Protein AF-A0A822XQJ1-F1 (afdb_monomer_lite)

Radius of gyration: 15.93 Å; chains: 1; bounding box: 48×38×36 Å

Sequence (115 aa):
MGRPGLSSEARPDKVIFHPSTGFCVLRKSLIEPLKLGSCTESEAWSYTPEKTLSLKNTDLCLQADELGEIAKLGIICSDSSSRWDVILDSKMHISSKLANGSTVCIDIDSNTSTI

InterPro domains:
  IPR035992 Ricin B-like lectins [SSF50370] (15-110)

Structure (mmCIF, N/CA/C/O backbone):
data_AF-A0A822XQJ1-F1
#
_entry.id   AF-A0A822XQJ1-F1
#
loop_
_atom_site.group_PDB
_atom_site.id
_atom_site.type_symbol
_atom_site.label_atom_id
_atom_site.label_alt_id
_atom_site.label_comp_id
_atom_site.label_asym_id
_atom_site.label_entity_id
_atom_site.label_seq_id
_atom_site.pdbx_PDB_ins_code
_atom_site.Cartn_x
_atom_site.Cartn_y
_atom_site.Cartn_z
_atom_site.occupancy
_atom_site.B_iso_or_equiv
_atom_site.auth_seq_id
_atom_site.auth_comp_id
_atom_site.auth_asym_id
_atom_site.auth_atom_id
_atom_site.pdbx_PDB_model_num
ATOM 1 N N . MET A 1 1 ? -38.223 -21.887 21.722 1.00 40.12 1 MET A N 1
ATOM 2 C CA . MET A 1 1 ? -36.812 -22.321 21.624 1.00 40.12 1 MET A CA 1
ATOM 3 C C . MET A 1 1 ? -36.059 -21.241 20.873 1.00 40.12 1 MET A C 1
ATOM 5 O O . MET A 1 1 ? -36.341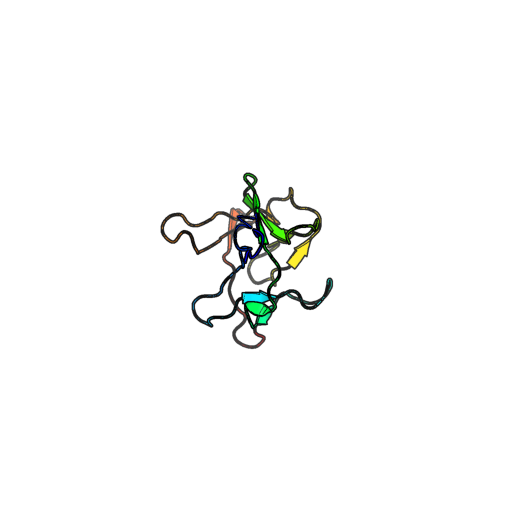 -21.036 19.703 1.00 40.12 1 MET A O 1
ATOM 9 N N . GLY A 1 2 ? -35.238 -20.460 21.576 1.00 45.62 2 GLY A N 1
ATOM 10 C CA . GLY A 1 2 ? -34.520 -19.323 20.998 1.00 45.62 2 GLY A CA 1
ATOM 11 C C . GLY A 1 2 ? -33.150 -19.709 20.446 1.00 45.62 2 GLY A C 1
ATOM 12 O O . GLY A 1 2 ? -32.544 -20.674 20.908 1.00 45.62 2 GLY A O 1
ATOM 13 N N . ARG A 1 3 ? -32.639 -18.901 19.512 1.00 38.84 3 ARG A N 1
ATOM 14 C CA . ARG A 1 3 ? -31.198 -18.707 19.334 1.00 38.84 3 ARG A CA 1
ATOM 15 C C . ARG A 1 3 ? -30.877 -17.210 19.516 1.00 38.84 3 ARG A C 1
ATOM 17 O O . ARG A 1 3 ? -31.515 -16.399 18.849 1.00 38.84 3 ARG A O 1
ATOM 24 N N . PRO A 1 4 ? -29.976 -16.854 20.454 1.00 48.41 4 PRO A N 1
ATOM 25 C CA . PRO A 1 4 ? -29.600 -15.477 20.784 1.00 48.41 4 PRO A CA 1
ATOM 26 C C . PRO A 1 4 ? -28.950 -14.724 19.621 1.00 48.41 4 PRO A C 1
ATOM 28 O O . PRO A 1 4 ? -28.294 -15.326 18.773 1.00 48.41 4 PRO A O 1
ATOM 31 N N . GLY A 1 5 ? -29.129 -13.403 19.627 1.00 51.34 5 GLY A N 1
ATOM 32 C CA . GLY A 1 5 ? -28.609 -12.479 18.627 1.00 51.34 5 GLY A CA 1
ATOM 33 C C . GLY A 1 5 ? -27.084 -12.433 18.537 1.00 51.34 5 GLY A C 1
ATOM 34 O O . GLY A 1 5 ? -26.378 -12.495 19.542 1.00 51.34 5 GLY A O 1
ATOM 35 N N . LEU A 1 6 ? -26.603 -12.242 17.309 1.00 46.84 6 LEU A N 1
ATOM 36 C CA . LEU A 1 6 ? -25.287 -11.683 17.030 1.00 46.84 6 LEU A CA 1
ATOM 37 C C . LEU A 1 6 ? -25.505 -10.248 16.550 1.00 46.84 6 LEU A C 1
ATOM 39 O O . LEU A 1 6 ? -25.740 -9.976 15.377 1.00 46.84 6 LEU A O 1
ATOM 43 N N . SER A 1 7 ? -25.490 -9.325 17.501 1.00 52.38 7 SER A N 1
ATOM 44 C CA . SER A 1 7 ? -25.267 -7.916 17.225 1.00 52.38 7 SER A CA 1
ATOM 45 C C . SER A 1 7 ? -23.792 -7.713 16.883 1.00 52.38 7 SER A C 1
ATOM 47 O O . SER A 1 7 ? -22.955 -7.645 17.780 1.00 52.38 7 SER A O 1
ATOM 49 N N . SER A 1 8 ? -23.485 -7.596 15.598 1.00 46.12 8 SER A N 1
ATOM 50 C CA . SER A 1 8 ? -22.483 -6.655 15.101 1.00 46.12 8 SER A CA 1
ATOM 51 C C . SER A 1 8 ? -22.693 -6.486 13.600 1.00 46.12 8 SER A C 1
ATOM 53 O O . SER A 1 8 ? -22.453 -7.391 12.806 1.00 46.12 8 SER A O 1
ATOM 55 N N . GLU A 1 9 ? -23.122 -5.299 13.183 1.00 47.97 9 GLU A N 1
ATOM 56 C CA . GLU A 1 9 ? -22.880 -4.817 11.822 1.00 47.97 9 GLU A CA 1
ATOM 57 C C . GLU A 1 9 ? -21.367 -4.578 11.669 1.00 47.97 9 GLU A C 1
ATOM 59 O O . GLU A 1 9 ? -20.893 -3.447 11.558 1.00 47.97 9 GLU A O 1
ATOM 64 N N . ALA A 1 10 ? -20.565 -5.641 11.762 1.00 54.00 10 ALA A N 1
ATOM 65 C CA . ALA A 1 10 ? -19.155 -5.573 11.446 1.00 54.00 10 ALA A CA 1
ATOM 66 C C . ALA A 1 10 ? -19.075 -5.259 9.953 1.00 54.00 10 ALA A C 1
ATOM 68 O O . ALA A 1 10 ? -19.399 -6.096 9.111 1.00 54.00 10 ALA A O 1
ATOM 69 N N . ARG A 1 11 ? -18.715 -4.015 9.621 1.00 57.41 11 ARG A N 1
ATOM 70 C CA . ARG A 1 11 ? -18.427 -3.647 8.235 1.00 57.41 11 ARG A CA 1
ATOM 71 C C . ARG A 1 11 ? -17.375 -4.630 7.720 1.00 57.41 11 ARG A C 1
ATOM 73 O O . ARG A 1 11 ? -16.363 -4.781 8.409 1.00 57.41 11 ARG A O 1
ATOM 80 N N . PRO A 1 12 ? -17.601 -5.282 6.565 1.00 66.69 12 PRO A N 1
ATOM 81 C CA . PRO A 1 12 ? -16.606 -6.169 5.993 1.00 66.69 12 PRO A CA 1
ATOM 82 C C . PRO A 1 12 ? -15.285 -5.416 5.878 1.00 66.69 12 PRO A C 1
ATOM 84 O O . PRO A 1 12 ? -15.265 -4.253 5.454 1.00 66.69 12 PRO A O 1
ATOM 87 N N . ASP A 1 13 ? -14.205 -6.060 6.298 1.00 80.00 13 ASP A N 1
ATOM 88 C CA . ASP A 1 13 ? -12.877 -5.495 6.1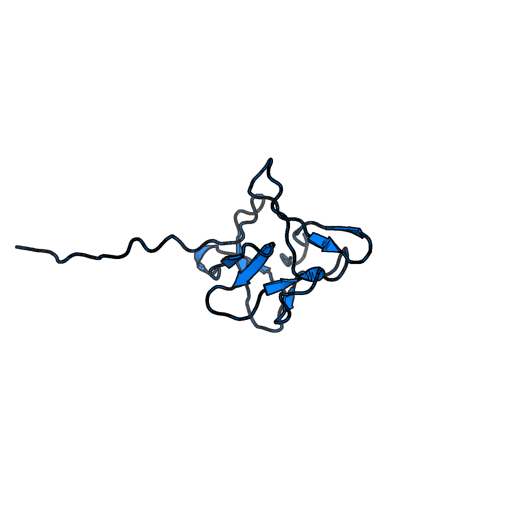43 1.00 80.00 13 ASP A CA 1
ATOM 89 C C . ASP A 1 13 ? -12.589 -5.255 4.658 1.00 80.00 13 ASP A C 1
ATOM 91 O O . ASP A 1 13 ? -12.947 -6.057 3.793 1.00 80.00 13 ASP A O 1
ATOM 95 N N . LYS A 1 14 ? -11.988 -4.103 4.352 1.00 88.12 14 LYS A N 1
ATOM 96 C CA . LYS A 1 14 ? -11.604 -3.767 2.981 1.00 88.12 14 LYS A CA 1
ATOM 97 C C . LYS A 1 14 ? -10.261 -4.414 2.667 1.00 88.12 14 LYS A C 1
ATOM 99 O O . LYS A 1 14 ? -9.395 -4.485 3.532 1.00 88.12 14 LYS A O 1
ATOM 104 N N . VAL A 1 15 ? -10.082 -4.814 1.417 1.00 90.81 15 VAL A N 1
ATOM 105 C CA . VAL A 1 15 ? -8.833 -5.375 0.890 1.00 90.81 15 VAL A CA 1
ATOM 106 C C . VAL A 1 15 ? -8.395 -4.584 -0.338 1.00 90.81 15 VAL A C 1
ATOM 108 O O . VAL A 1 15 ? -9.229 -3.966 -1.004 1.00 90.81 15 VAL A O 1
ATOM 111 N N . ILE A 1 16 ? -7.100 -4.605 -0.651 1.00 90.00 16 ILE A N 1
ATOM 112 C CA . ILE A 1 16 ? -6.589 -4.075 -1.920 1.00 90.00 16 ILE A CA 1
ATOM 113 C C . ILE A 1 16 ? -6.633 -5.215 -2.939 1.00 90.00 16 ILE A C 1
ATOM 115 O O . ILE A 1 16 ? -5.873 -6.177 -2.834 1.00 90.00 16 ILE A O 1
ATOM 119 N N . PHE A 1 17 ? -7.565 -5.115 -3.885 1.00 88.88 17 PHE A N 1
ATOM 120 C CA . PHE A 1 17 ? -7.852 -6.134 -4.892 1.00 88.88 17 PHE A CA 1
ATOM 121 C C . PHE A 1 17 ? -7.228 -5.769 -6.238 1.00 88.88 17 PHE A C 1
ATOM 123 O O . PHE A 1 17 ? -7.394 -4.649 -6.718 1.00 88.88 17 PHE A O 1
ATOM 130 N N . HIS A 1 18 ? -6.555 -6.732 -6.860 1.00 88.06 18 HIS A N 1
ATOM 131 C CA . HIS A 1 18 ? -5.948 -6.585 -8.172 1.00 88.06 18 HIS A CA 1
ATOM 132 C C . HIS A 1 18 ? -6.847 -7.219 -9.253 1.00 88.06 18 HIS A C 1
ATOM 134 O O . HIS A 1 18 ? -6.931 -8.449 -9.356 1.00 88.06 18 HIS A O 1
ATOM 140 N N . PRO A 1 19 ? -7.543 -6.410 -10.074 1.00 85.44 19 PRO A N 1
ATOM 141 C CA . PRO A 1 19 ? -8.664 -6.881 -10.886 1.00 85.44 19 PRO A CA 1
ATOM 142 C C . PRO A 1 19 ? -8.278 -7.826 -12.022 1.00 85.44 19 PRO A C 1
ATOM 144 O O . PRO A 1 19 ? -9.076 -8.690 -12.375 1.00 85.44 19 PRO A O 1
ATOM 147 N N . SER A 1 20 ? -7.078 -7.696 -12.589 1.00 85.44 20 SER A N 1
ATOM 148 C CA . SER A 1 20 ? -6.651 -8.544 -13.708 1.00 85.44 20 SER A CA 1
ATOM 149 C C . SER A 1 20 ? -6.210 -9.944 -13.273 1.00 85.44 20 SER A C 1
ATOM 151 O O . SER A 1 20 ? -6.294 -10.873 -14.072 1.00 85.44 20 SER A O 1
ATOM 153 N N . THR A 1 21 ? -5.783 -10.121 -12.017 1.00 87.62 21 THR A N 1
ATOM 154 C CA . THR A 1 21 ? -5.362 -11.431 -11.480 1.00 87.62 21 THR A CA 1
ATOM 155 C C . THR A 1 21 ? -6.407 -12.070 -10.571 1.00 87.62 21 THR A C 1
ATOM 157 O O . THR A 1 21 ? -6.367 -13.277 -10.357 1.00 87.62 21 THR A O 1
ATOM 160 N N . GLY A 1 22 ? -7.336 -11.283 -10.020 1.00 89.88 22 GLY A N 1
ATOM 161 C CA . GLY A 1 22 ? -8.296 -11.760 -9.024 1.00 89.88 22 GLY A CA 1
ATOM 162 C C . GLY A 1 22 ? -7.691 -11.974 -7.631 1.00 89.88 22 GLY A C 1
ATOM 163 O O . GLY A 1 22 ? -8.348 -12.547 -6.763 1.00 89.88 22 GLY A O 1
ATOM 164 N N . PHE A 1 23 ? -6.453 -11.528 -7.409 1.00 91.69 23 PHE A N 1
ATOM 165 C CA . PHE A 1 23 ? -5.738 -11.668 -6.143 1.00 91.69 23 PHE A CA 1
ATOM 166 C C . PHE A 1 23 ? -5.742 -10.372 -5.333 1.00 91.69 23 PHE A C 1
ATOM 168 O O . PHE A 1 23 ? -6.019 -9.293 -5.853 1.00 91.69 23 PHE A O 1
ATOM 175 N N . CYS A 1 24 ? -5.419 -10.476 -4.047 1.00 92.06 24 CYS A N 1
ATOM 176 C CA . CYS A 1 24 ? -5.311 -9.337 -3.144 1.00 92.06 24 CYS A CA 1
ATOM 177 C C . CYS A 1 24 ? -3.883 -9.148 -2.641 1.00 92.06 24 CYS A C 1
ATOM 179 O O . CYS A 1 24 ? -3.093 -10.093 -2.609 1.00 92.06 24 CYS A O 1
ATOM 181 N N . VAL A 1 25 ? -3.579 -7.925 -2.210 1.00 91.31 25 VAL A N 1
ATOM 182 C CA . VAL A 1 25 ? -2.297 -7.577 -1.595 1.00 91.31 25 VAL A CA 1
ATOM 183 C C . VAL A 1 25 ? -2.144 -8.282 -0.252 1.00 91.31 25 VAL A C 1
ATOM 185 O O . VAL A 1 25 ? -3.003 -8.178 0.629 1.00 91.31 25 VAL A O 1
ATOM 188 N N . LEU A 1 26 ? -1.024 -8.980 -0.101 1.00 91.94 26 LEU A N 1
ATOM 189 C CA . LEU A 1 26 ? -0.621 -9.729 1.075 1.00 91.94 26 LEU A CA 1
ATOM 190 C C . LEU A 1 26 ? 0.710 -9.205 1.604 1.00 91.94 26 LEU A C 1
ATOM 192 O O . LEU A 1 26 ? 1.665 -9.000 0.851 1.00 91.94 26 LEU A O 1
ATOM 196 N N . ARG A 1 27 ? 0.795 -9.104 2.928 1.00 90.56 27 ARG A N 1
ATOM 197 C CA . ARG A 1 27 ? 2.056 -8.975 3.652 1.00 90.56 27 ARG A CA 1
ATOM 198 C C . ARG A 1 27 ? 2.439 -10.345 4.200 1.00 90.56 27 ARG A C 1
ATOM 200 O O . ARG A 1 27 ? 1.703 -10.925 4.993 1.00 90.56 27 ARG A O 1
ATOM 207 N N . LYS A 1 28 ? 3.591 -10.872 3.781 1.00 84.56 28 LYS A N 1
ATOM 208 C CA . LYS A 1 28 ? 4.126 -12.139 4.316 1.00 84.56 28 LYS A CA 1
ATOM 209 C C . LYS A 1 28 ? 4.976 -11.922 5.569 1.00 84.56 28 LYS A C 1
ATOM 211 O O . LYS A 1 28 ? 4.909 -12.724 6.495 1.00 84.56 28 LYS A O 1
ATOM 216 N N . SER A 1 29 ? 5.726 -10.823 5.631 1.00 82.88 29 SER A N 1
ATOM 217 C CA . SER A 1 29 ? 6.466 -10.394 6.821 1.00 82.88 29 SER A CA 1
ATOM 218 C C . SER A 1 29 ? 6.665 -8.873 6.814 1.00 82.88 29 SER A C 1
ATOM 220 O O . SER A 1 29 ? 6.260 -8.199 5.871 1.00 82.88 29 SER A O 1
ATOM 222 N N . LEU A 1 30 ? 7.280 -8.318 7.862 1.00 75.19 30 LEU A N 1
ATOM 223 C CA . LEU A 1 30 ? 7.598 -6.883 7.936 1.00 75.19 30 LEU A CA 1
ATOM 224 C C . LEU A 1 30 ? 8.712 -6.442 6.973 1.00 75.19 30 LEU A C 1
ATOM 226 O O . LEU A 1 30 ? 8.827 -5.254 6.700 1.00 75.19 30 LEU A O 1
ATOM 230 N N . ILE A 1 31 ? 9.546 -7.377 6.513 1.00 77.56 31 ILE A N 1
ATOM 231 C CA . ILE A 1 31 ? 10.738 -7.091 5.697 1.00 77.56 31 ILE A CA 1
ATOM 232 C C . ILE A 1 31 ? 10.603 -7.577 4.255 1.00 77.56 31 ILE A C 1
ATOM 234 O O . ILE A 1 31 ? 11.405 -7.204 3.404 1.00 77.56 31 ILE A O 1
ATOM 238 N N . GLU A 1 32 ? 9.624 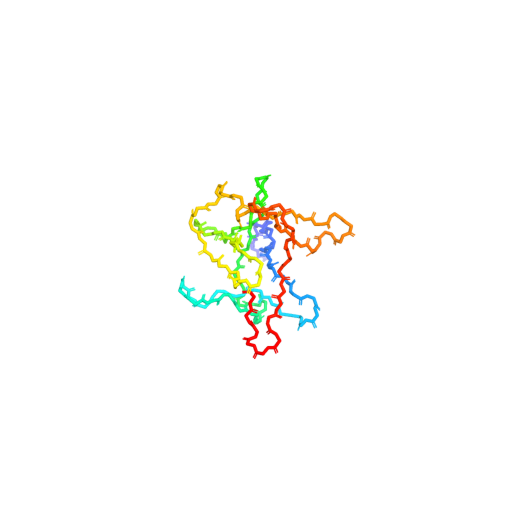-8.438 3.981 1.00 83.81 32 GLU A N 1
ATOM 239 C CA . GLU A 1 32 ? 9.376 -8.922 2.631 1.00 83.81 32 GLU A CA 1
ATOM 240 C C . GLU A 1 32 ? 8.506 -7.936 1.842 1.00 83.81 32 GLU A C 1
ATOM 242 O O . GLU A 1 32 ? 7.585 -7.345 2.413 1.00 83.81 32 GLU A O 1
ATOM 247 N N . PRO A 1 33 ? 8.745 -7.814 0.523 1.00 86.44 33 PRO A N 1
ATOM 248 C CA . PRO A 1 33 ? 7.853 -7.107 -0.383 1.00 86.44 33 PRO A CA 1
ATOM 249 C C . PRO A 1 33 ? 6.405 -7.566 -0.260 1.00 86.44 33 PRO A C 1
ATOM 251 O O . PRO A 1 33 ? 6.119 -8.747 -0.018 1.00 86.44 33 PRO A O 1
ATOM 254 N N . LEU A 1 34 ? 5.491 -6.635 -0.513 1.00 91.06 34 LEU A N 1
ATOM 255 C CA . LEU A 1 34 ? 4.090 -6.968 -0.691 1.00 91.06 34 LEU A CA 1
ATOM 256 C C . LEU A 1 34 ? 3.925 -7.838 -1.943 1.00 91.06 34 LEU A C 1
ATOM 258 O O . LEU A 1 34 ? 4.583 -7.641 -2.965 1.00 91.06 34 LEU A O 1
ATOM 262 N N . LYS A 1 35 ? 3.052 -8.840 -1.845 1.00 91.62 35 LYS A N 1
ATOM 263 C CA . LYS A 1 35 ? 2.794 -9.814 -2.914 1.00 91.62 35 LYS A CA 1
ATOM 264 C C . LYS A 1 35 ? 1.309 -9.971 -3.149 1.00 91.62 35 LYS A C 1
ATOM 266 O O . LYS A 1 35 ? 0.510 -9.721 -2.252 1.00 91.62 35 LYS A O 1
ATOM 271 N N . LEU A 1 36 ? 0.938 -10.457 -4.324 1.00 90.81 36 LEU A N 1
ATOM 272 C CA . LEU A 1 36 ? -0.428 -10.901 -4.567 1.00 90.81 36 LEU A CA 1
ATOM 273 C C . LEU A 1 36 ? -0.651 -12.344 -4.099 1.00 90.81 36 LEU A C 1
ATOM 275 O O . LEU A 1 36 ? 0.211 -13.210 -4.248 1.00 90.81 36 LEU A O 1
ATOM 279 N N . GLY A 1 37 ? -1.838 -12.613 -3.560 1.00 91.25 37 GLY A N 1
ATOM 280 C CA . GLY A 1 37 ? -2.306 -13.966 -3.264 1.00 91.25 37 GLY A CA 1
ATOM 281 C C . GLY A 1 37 ? -3.797 -14.017 -2.927 1.00 91.25 37 GLY A C 1
ATOM 282 O O . GLY A 1 37 ? -4.558 -13.120 -3.293 1.00 91.25 37 GLY A O 1
ATOM 283 N N . SER A 1 38 ? -4.239 -15.083 -2.251 1.00 92.69 38 SER A N 1
ATOM 284 C CA . SER A 1 38 ? -5.661 -15.273 -1.935 1.00 92.69 38 SER A CA 1
ATOM 285 C C . SER A 1 38 ? -6.209 -14.134 -1.074 1.00 92.69 38 SER A C 1
ATOM 287 O O . SER A 1 38 ? -5.669 -13.832 -0.013 1.00 92.69 38 SER A O 1
ATOM 289 N N . CYS A 1 39 ? -7.347 -13.558 -1.467 1.00 91.19 39 CYS A N 1
ATOM 290 C CA . CYS A 1 39 ? -8.015 -12.509 -0.694 1.00 91.19 39 CYS A CA 1
ATOM 291 C C . CYS A 1 39 ? -8.464 -12.955 0.703 1.00 91.19 39 CYS A C 1
ATOM 293 O O . CYS A 1 39 ? -8.619 -12.115 1.581 1.00 91.19 39 CYS A O 1
ATOM 295 N N . THR A 1 40 ? -8.616 -14.261 0.942 1.00 90.06 40 THR A N 1
ATOM 296 C CA . THR A 1 40 ? -8.913 -14.808 2.278 1.00 90.06 40 THR A CA 1
ATOM 297 C C . THR A 1 40 ? -7.730 -14.720 3.243 1.00 90.06 40 THR A C 1
ATOM 299 O O . THR A 1 40 ? -7.927 -14.832 4.447 1.00 90.06 40 THR A O 1
ATOM 302 N N . GLU A 1 41 ? -6.511 -14.560 2.723 1.00 90.19 41 GLU A N 1
ATOM 303 C CA . GLU A 1 41 ? -5.284 -14.359 3.504 1.00 90.19 41 GLU A CA 1
ATOM 304 C C . GLU A 1 41 ? -4.930 -12.872 3.652 1.00 90.19 41 GLU A C 1
ATOM 306 O O . GLU A 1 41 ? -3.947 -12.539 4.312 1.00 90.19 41 GLU A O 1
ATOM 311 N N . SER A 1 42 ? -5.684 -11.977 3.004 1.00 91.12 42 SER A N 1
ATOM 312 C CA . SER A 1 42 ? -5.378 -10.549 2.988 1.00 91.12 42 SER A CA 1
ATOM 313 C C . SER A 1 42 ? -5.724 -9.904 4.319 1.00 91.12 42 SER A C 1
ATOM 315 O O . SER A 1 42 ? -6.752 -10.188 4.936 1.00 91.12 42 SER A O 1
ATOM 317 N N . GLU A 1 43 ? -4.842 -9.015 4.758 1.00 91.00 43 GLU A N 1
ATOM 318 C CA . GLU A 1 43 ? -5.086 -8.199 5.934 1.00 91.00 43 GLU A CA 1
ATOM 319 C C . GLU A 1 43 ? -6.094 -7.092 5.622 1.00 91.00 43 GLU A C 1
ATOM 321 O O . GLU A 1 43 ? -6.234 -6.631 4.489 1.00 91.00 43 GLU A O 1
ATOM 326 N N . ALA A 1 44 ? -6.796 -6.648 6.659 1.00 91.69 44 ALA A N 1
ATOM 327 C CA . ALA A 1 44 ? -7.758 -5.569 6.548 1.00 91.69 44 ALA A CA 1
ATOM 328 C C . ALA A 1 44 ? -7.046 -4.228 6.324 1.00 91.69 44 ALA A C 1
ATOM 330 O O . ALA A 1 44 ? -6.169 -3.847 7.097 1.00 91.69 44 ALA A O 1
ATOM 331 N N . TRP A 1 45 ? -7.482 -3.471 5.322 1.00 91.56 45 TRP A N 1
ATOM 332 C CA . TRP A 1 45 ? -6.986 -2.132 5.015 1.00 91.56 45 TRP A CA 1
ATOM 333 C C . TRP A 1 45 ? -8.000 -1.054 5.398 1.00 91.56 45 TRP A C 1
ATOM 335 O O . TRP A 1 45 ? -9.218 -1.236 5.323 1.00 91.56 45 TRP A O 1
ATOM 345 N N . SER A 1 46 ? -7.486 0.107 5.782 1.00 90.94 46 SER A N 1
ATOM 346 C CA . SER A 1 46 ? -8.240 1.320 6.074 1.00 90.94 46 SER A CA 1
ATOM 347 C C . SER A 1 46 ? -7.759 2.441 5.161 1.00 90.94 46 SER A C 1
ATOM 349 O O . SER A 1 46 ? -6.565 2.587 4.925 1.00 90.94 46 SER A O 1
ATOM 351 N N . TYR A 1 47 ? -8.701 3.227 4.641 1.00 89.06 47 TYR A N 1
ATOM 352 C CA . TYR A 1 47 ? -8.401 4.444 3.891 1.00 89.06 47 TYR A CA 1
ATOM 353 C C . TYR A 1 47 ? -8.848 5.643 4.714 1.00 89.06 47 TYR A C 1
ATOM 355 O O . TYR A 1 47 ? -10.036 5.747 5.042 1.00 89.06 47 TYR A O 1
ATOM 363 N N . THR A 1 48 ? -7.902 6.498 5.090 1.00 87.25 48 THR A N 1
ATOM 364 C CA . THR A 1 48 ? -8.153 7.623 5.994 1.00 87.25 48 THR A CA 1
ATOM 365 C C . THR A 1 48 ? -8.473 8.912 5.221 1.00 87.25 48 THR A C 1
ATOM 367 O O . THR A 1 48 ? -8.160 9.013 4.031 1.00 87.25 48 THR A O 1
ATOM 370 N N . PRO A 1 49 ? -9.092 9.925 5.859 1.00 87.50 49 PRO A N 1
ATOM 371 C CA . PRO A 1 49 ? -9.326 11.234 5.238 1.00 87.50 49 PRO A CA 1
ATOM 372 C C . PRO A 1 49 ? -8.046 11.933 4.753 1.00 87.50 49 PRO A C 1
ATOM 374 O O . PRO A 1 49 ? -8.091 12.720 3.809 1.00 87.50 49 PRO A O 1
ATOM 377 N N . GLU A 1 50 ? -6.901 11.610 5.353 1.00 89.44 50 GLU A N 1
ATOM 378 C CA . GLU A 1 50 ? -5.568 12.099 4.980 1.00 89.44 50 GLU A CA 1
ATOM 379 C C . GLU A 1 50 ? -5.022 11.431 3.708 1.00 89.44 50 GLU A C 1
ATOM 381 O O . GLU A 1 50 ? -3.913 11.744 3.273 1.00 89.44 50 GLU A O 1
ATOM 386 N N . LYS A 1 51 ? -5.831 10.569 3.075 1.00 91.50 51 LYS A N 1
ATOM 387 C CA . LYS A 1 51 ? -5.523 9.806 1.863 1.00 91.50 51 LYS A CA 1
ATOM 388 C C . LYS A 1 51 ? -4.471 8.722 2.076 1.00 91.50 51 LYS A C 1
ATOM 390 O O . LYS A 1 51 ? -3.741 8.379 1.153 1.00 91.50 51 LYS A O 1
ATOM 395 N N . THR A 1 52 ? -4.412 8.153 3.270 1.00 92.50 52 THR A N 1
ATOM 396 C CA . THR A 1 52 ? -3.451 7.101 3.604 1.00 92.50 52 THR A CA 1
ATOM 397 C C . THR A 1 52 ? -4.123 5.734 3.554 1.00 92.50 52 THR A C 1
ATOM 399 O O . THR A 1 52 ? -5.233 5.562 4.060 1.00 92.50 52 THR A O 1
ATOM 402 N N . LEU A 1 53 ? -3.438 4.750 2.966 1.00 92.44 53 LEU A N 1
ATOM 403 C CA . LEU A 1 53 ? -3.810 3.336 3.035 1.00 92.44 53 LEU A CA 1
ATOM 404 C C . LEU A 1 53 ? -3.023 2.665 4.159 1.00 92.44 53 LEU A C 1
ATOM 406 O O . LEU A 1 53 ? -1.811 2.497 4.037 1.00 92.44 53 LEU A O 1
ATOM 410 N N . SER A 1 54 ? -3.699 2.292 5.242 1.00 93.06 54 SER A N 1
ATOM 411 C CA . SER A 1 54 ? -3.085 1.658 6.411 1.00 93.06 54 SER A CA 1
ATOM 412 C C . SER A 1 54 ? -3.648 0.276 6.694 1.00 93.06 54 SER A C 1
ATOM 414 O O . SER A 1 54 ? -4.824 -0.004 6.457 1.00 93.06 54 SER A O 1
ATOM 416 N N . LEU A 1 55 ? -2.804 -0.599 7.229 1.00 91.62 55 LEU A N 1
ATOM 417 C CA . LEU A 1 55 ? -3.238 -1.885 7.752 1.00 91.62 55 LEU A CA 1
ATOM 418 C C . LEU A 1 55 ? -4.014 -1.655 9.054 1.00 91.62 55 LEU A C 1
ATOM 420 O O . LEU A 1 55 ? -3.522 -1.029 9.996 1.00 91.62 55 LEU A O 1
ATOM 424 N N . LYS A 1 56 ? -5.248 -2.155 9.105 1.00 89.81 56 LYS A N 1
ATOM 425 C CA . LYS A 1 56 ? -6.170 -1.970 10.226 1.00 89.81 56 LYS A CA 1
ATOM 426 C C . LYS A 1 56 ? -5.547 -2.522 11.511 1.00 89.81 56 LYS A C 1
ATOM 428 O O . LYS A 1 56 ? -5.044 -3.640 11.530 1.00 89.81 56 LYS A O 1
ATOM 433 N N . ASN A 1 57 ? -5.650 -1.756 12.597 1.00 86.38 57 ASN A N 1
ATOM 434 C CA . ASN A 1 57 ? -5.065 -2.075 13.908 1.00 86.38 57 ASN A CA 1
ATOM 435 C C . ASN A 1 57 ? -3.525 -2.139 13.924 1.00 86.38 57 ASN A C 1
ATOM 437 O O . ASN A 1 57 ? -2.950 -2.780 14.801 1.00 86.38 57 ASN A O 1
ATOM 441 N N . THR A 1 58 ? -2.857 -1.484 12.974 1.00 89.00 58 THR A N 1
ATOM 442 C CA . THR A 1 58 ? -1.398 -1.332 12.963 1.00 89.00 58 THR A CA 1
ATOM 443 C C . THR A 1 58 ? -1.019 0.106 12.608 1.00 89.00 58 THR A C 1
ATOM 445 O O . THR A 1 58 ? -1.827 0.832 12.031 1.00 89.00 58 THR A O 1
ATOM 448 N N . ASP A 1 59 ? 0.230 0.482 12.878 1.00 89.69 59 ASP A N 1
ATOM 449 C CA . ASP A 1 59 ? 0.793 1.782 12.482 1.00 89.69 59 ASP A CA 1
ATOM 450 C C . ASP A 1 59 ? 1.442 1.752 11.087 1.00 89.69 59 ASP A C 1
ATOM 452 O O . ASP A 1 59 ? 2.206 2.644 10.729 1.00 89.69 59 ASP A O 1
ATOM 456 N N . LEU A 1 60 ? 1.187 0.700 10.302 1.00 91.94 60 LEU A N 1
ATOM 457 C CA . LEU A 1 60 ? 1.807 0.512 8.997 1.00 91.94 60 LEU A CA 1
ATOM 458 C C . LEU A 1 60 ? 0.913 1.037 7.882 1.00 91.94 60 LEU A C 1
ATOM 460 O O . LEU A 1 60 ? -0.272 0.706 7.800 1.00 91.94 60 LEU A O 1
ATOM 464 N N . CYS A 1 61 ? 1.514 1.801 6.979 1.00 93.06 61 CYS A N 1
ATOM 465 C CA . CYS A 1 61 ? 0.870 2.327 5.788 1.00 93.06 61 CYS A CA 1
ATOM 466 C C . CYS A 1 61 ? 1.670 2.041 4.528 1.00 93.06 61 CYS A C 1
ATOM 468 O O . CYS A 1 61 ? 2.887 1.857 4.559 1.00 93.06 61 CYS A O 1
ATOM 470 N N . LEU A 1 62 ? 0.952 2.023 3.412 1.00 92.81 62 LEU A N 1
ATOM 471 C CA . LEU A 1 62 ? 1.521 1.842 2.094 1.00 92.81 62 LEU A CA 1
ATOM 472 C C . LEU A 1 62 ? 2.300 3.089 1.667 1.00 92.81 62 LEU A C 1
ATOM 474 O O . LEU A 1 62 ? 1.775 4.203 1.730 1.00 92.81 62 LEU A O 1
ATOM 478 N N . GLN A 1 63 ? 3.525 2.890 1.196 1.00 92.00 63 GLN A N 1
ATOM 479 C CA . GLN A 1 63 ? 4.418 3.940 0.726 1.00 92.00 63 GLN A CA 1
ATOM 480 C C . GLN A 1 63 ? 4.929 3.634 -0.684 1.00 92.00 63 GLN A C 1
ATOM 482 O O . GLN A 1 63 ? 5.255 2.489 -1.001 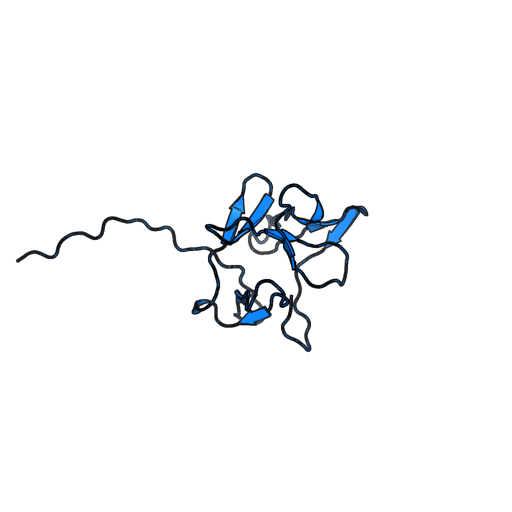1.00 92.00 63 GLN A O 1
ATOM 487 N N . ALA A 1 64 ? 5.026 4.685 -1.496 1.00 89.94 64 ALA A N 1
ATOM 488 C CA . ALA A 1 64 ? 5.698 4.699 -2.787 1.00 89.94 64 ALA A CA 1
ATOM 489 C C . ALA A 1 64 ? 6.771 5.792 -2.776 1.00 89.94 64 ALA A C 1
ATOM 491 O O . ALA A 1 64 ? 6.449 6.980 -2.691 1.00 89.94 64 ALA A O 1
ATOM 492 N N . ASP A 1 65 ? 8.037 5.386 -2.830 1.00 84.38 65 ASP A N 1
ATOM 493 C CA . ASP A 1 65 ? 9.163 6.322 -2.783 1.00 84.38 65 ASP A CA 1
ATOM 494 C C . ASP A 1 65 ? 9.476 6.886 -4.170 1.00 84.38 65 ASP A C 1
ATOM 496 O O . ASP A 1 65 ? 9.535 8.103 -4.351 1.00 84.38 65 ASP A O 1
ATOM 500 N N . GLU A 1 66 ? 9.650 6.001 -5.154 1.00 84.31 66 GLU A N 1
ATOM 501 C CA . GLU A 1 66 ? 10.083 6.351 -6.504 1.00 84.31 66 GLU A CA 1
ATOM 502 C C . GLU A 1 66 ? 9.363 5.518 -7.572 1.00 84.31 66 GLU A C 1
ATOM 504 O O . GLU A 1 66 ? 8.757 4.481 -7.300 1.00 84.31 66 GLU A O 1
ATOM 509 N N . LEU A 1 67 ? 9.392 6.007 -8.813 1.00 83.38 67 LEU A N 1
ATOM 510 C CA . LEU A 1 67 ? 8.809 5.302 -9.951 1.00 83.38 67 LEU A CA 1
ATOM 511 C C . LEU A 1 67 ? 9.645 4.055 -10.264 1.00 83.38 67 LEU A C 1
ATOM 513 O O . LEU A 1 67 ? 10.840 4.172 -10.514 1.00 83.38 67 LEU A O 1
ATOM 517 N N . GLY A 1 68 ? 8.991 2.896 -10.339 1.00 81.69 68 GLY A N 1
ATOM 518 C CA . GLY A 1 68 ? 9.643 1.619 -10.647 1.00 81.69 68 GLY A CA 1
ATOM 519 C C . GLY A 1 68 ? 10.191 0.883 -9.424 1.00 81.69 68 GLY A C 1
ATOM 520 O O . GLY A 1 68 ? 10.704 -0.221 -9.577 1.00 81.69 68 GLY A O 1
ATOM 521 N N . GLU A 1 69 ? 10.050 1.459 -8.229 1.00 85.44 69 GLU A N 1
ATOM 522 C CA . GLU A 1 69 ? 10.382 0.795 -6.971 1.00 85.44 69 GLU A CA 1
ATOM 523 C C . GLU A 1 69 ? 9.193 0.002 -6.417 1.00 85.44 69 GLU A C 1
ATOM 525 O O . GLU A 1 69 ? 8.029 0.338 -6.642 1.00 85.44 69 GLU A O 1
ATOM 530 N N . ILE A 1 70 ? 9.514 -1.049 -5.661 1.00 86.56 70 ILE A N 1
ATOM 531 C CA . ILE A 1 70 ? 8.549 -1.937 -4.999 1.00 86.56 70 ILE A CA 1
ATOM 532 C C . ILE A 1 70 ? 7.782 -1.159 -3.923 1.00 86.56 70 ILE A C 1
ATOM 534 O O . ILE A 1 70 ? 8.387 -0.474 -3.089 1.00 86.56 70 ILE A O 1
ATOM 538 N N . ALA A 1 71 ? 6.455 -1.307 -3.884 1.00 88.00 71 ALA A N 1
ATOM 539 C CA . ALA A 1 71 ? 5.649 -0.698 -2.837 1.00 88.00 71 ALA A CA 1
ATOM 540 C C . ALA A 1 71 ? 5.960 -1.326 -1.469 1.00 88.00 71 ALA A C 1
ATOM 542 O O . ALA A 1 71 ? 6.013 -2.548 -1.296 1.00 88.00 71 ALA A O 1
ATOM 543 N N . LYS A 1 72 ? 6.127 -0.479 -0.450 1.00 89.38 72 LYS A N 1
ATOM 544 C CA . LYS A 1 72 ? 6.538 -0.919 0.891 1.00 89.38 72 LYS A CA 1
ATOM 545 C C . LYS A 1 72 ? 5.564 -0.485 1.973 1.00 89.38 72 LYS A C 1
ATOM 547 O O . LYS A 1 72 ? 4.735 0.403 1.782 1.00 89.38 72 LYS A O 1
ATOM 552 N N . LEU A 1 73 ? 5.699 -1.109 3.138 1.00 90.94 73 LEU A N 1
ATOM 553 C CA . LEU A 1 73 ? 5.022 -0.683 4.354 1.00 90.94 73 LEU A CA 1
ATOM 554 C C . LEU A 1 73 ? 5.983 0.103 5.238 1.00 90.94 73 LEU A C 1
ATOM 556 O O . LEU A 1 73 ? 7.050 -0.391 5.596 1.00 90.94 73 LEU A O 1
ATOM 560 N N . GLY A 1 74 ? 5.582 1.313 5.611 1.00 89.81 74 GLY A N 1
ATOM 561 C CA . GLY A 1 74 ? 6.322 2.163 6.535 1.00 89.81 74 GLY A CA 1
ATOM 562 C C . GLY A 1 74 ? 5.476 2.588 7.725 1.00 89.81 74 GLY A C 1
ATOM 563 O O . GLY A 1 74 ? 4.256 2.459 7.713 1.00 89.81 74 GLY A O 1
ATOM 564 N N . ILE A 1 75 ? 6.146 3.109 8.752 1.00 90.62 75 ILE A N 1
ATOM 565 C CA . ILE A 1 75 ? 5.511 3.667 9.959 1.00 90.62 75 ILE A CA 1
ATOM 566 C C . ILE A 1 75 ? 5.262 5.181 9.856 1.00 90.62 75 ILE A C 1
ATOM 568 O O . ILE A 1 75 ? 4.547 5.757 10.671 1.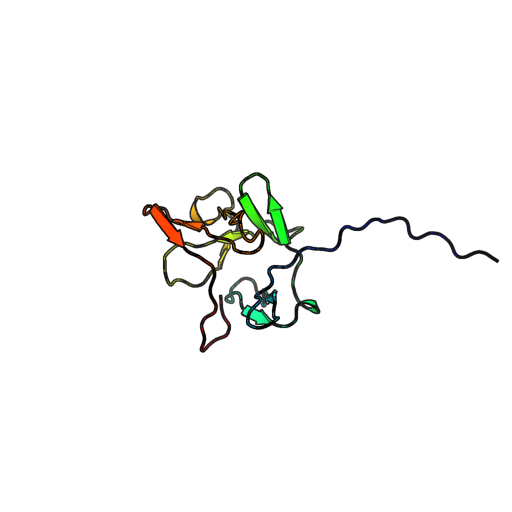00 90.62 75 ILE A O 1
ATOM 572 N N . ILE A 1 76 ? 5.872 5.849 8.869 1.00 90.50 76 ILE A N 1
ATOM 573 C CA . ILE A 1 76 ? 5.747 7.298 8.675 1.00 90.50 76 ILE A CA 1
ATOM 574 C C . ILE A 1 76 ? 4.641 7.564 7.653 1.00 90.50 76 ILE A C 1
ATOM 576 O O . ILE A 1 76 ? 4.861 7.579 6.444 1.00 90.50 76 ILE A O 1
ATOM 580 N N . CYS A 1 77 ? 3.427 7.759 8.157 1.00 91.25 77 CYS A N 1
ATOM 581 C CA . CYS A 1 77 ? 2.209 7.856 7.345 1.00 91.25 77 CYS A CA 1
ATOM 582 C C . CYS A 1 77 ? 1.749 9.291 7.049 1.00 91.25 77 CYS A C 1
ATOM 584 O O . CYS A 1 77 ? 0.640 9.507 6.559 1.00 91.25 77 CYS A O 1
ATOM 586 N N . SER A 1 78 ? 2.585 10.275 7.384 1.00 89.06 78 SER A N 1
ATOM 587 C CA . SER A 1 78 ? 2.361 11.702 7.127 1.00 89.06 78 SER A CA 1
ATOM 588 C C . SER A 1 78 ? 3.022 12.202 5.840 1.00 89.06 78 SER A C 1
ATOM 590 O O . SER A 1 78 ? 2.659 13.272 5.334 1.00 89.06 78 SER A O 1
ATOM 592 N N . ASP A 1 79 ? 3.993 11.443 5.329 1.00 87.06 79 ASP A N 1
ATOM 593 C CA . A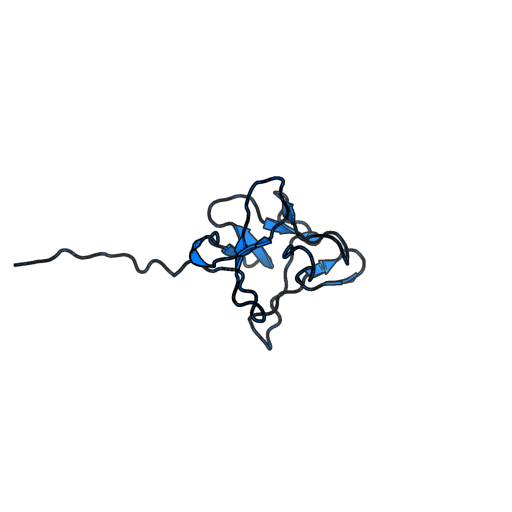SP A 1 79 ? 4.861 11.839 4.222 1.00 87.06 79 ASP A CA 1
ATOM 594 C C . ASP A 1 79 ? 4.126 11.782 2.886 1.00 87.06 79 ASP A C 1
ATOM 596 O O . ASP A 1 79 ? 3.156 11.039 2.716 1.00 87.06 79 ASP A O 1
ATOM 600 N N . SER A 1 80 ? 4.597 12.550 1.902 1.00 85.62 80 SER A N 1
ATOM 601 C CA . SER A 1 80 ? 3.990 12.562 0.566 1.00 85.62 80 SER A CA 1
ATOM 602 C C . SER A 1 80 ? 4.006 11.186 -0.100 1.00 85.62 80 SER A C 1
ATOM 604 O O . SER A 1 80 ? 3.052 10.858 -0.796 1.00 85.62 80 SER A O 1
ATOM 606 N N . SER A 1 81 ? 5.025 10.362 0.173 1.00 87.25 81 SER A N 1
ATOM 607 C CA . SER A 1 81 ? 5.132 8.981 -0.321 1.00 87.25 81 SER A CA 1
ATOM 608 C C . SER A 1 81 ? 4.015 8.061 0.186 1.00 87.25 81 SER A C 1
ATOM 610 O O . SER A 1 81 ? 3.755 7.027 -0.420 1.00 87.25 81 SER A O 1
ATOM 612 N N . SER A 1 82 ? 3.322 8.432 1.267 1.00 91.06 82 SER A N 1
ATOM 613 C CA . SER A 1 82 ? 2.231 7.650 1.870 1.00 91.06 82 SER A CA 1
ATOM 614 C C . SER A 1 82 ? 0.823 8.096 1.449 1.00 91.06 82 SER A C 1
ATOM 616 O O . SER A 1 82 ? -0.171 7.556 1.941 1.00 91.06 82 SER A O 1
ATOM 618 N N . ARG A 1 83 ? 0.718 9.086 0.550 1.00 91.69 83 ARG A N 1
ATOM 619 C CA . ARG A 1 83 ? -0.560 9.664 0.111 1.00 91.69 83 ARG A CA 1
ATOM 620 C C . ARG A 1 83 ? -1.033 9.039 -1.194 1.00 91.69 83 ARG A C 1
ATOM 622 O O . ARG A 1 83 ? -0.350 9.106 -2.208 1.00 91.69 83 ARG A O 1
ATOM 629 N N . TRP A 1 84 ? -2.248 8.512 -1.169 1.00 90.69 84 TRP A N 1
ATOM 630 C CA . TRP A 1 84 ? -2.871 7.781 -2.262 1.00 90.69 84 TRP A CA 1
ATOM 631 C C . TRP A 1 84 ? -4.209 8.415 -2.636 1.00 90.69 84 TRP A C 1
ATOM 633 O O . TRP A 1 84 ? -5.187 8.367 -1.887 1.00 90.69 84 TRP A O 1
ATOM 643 N N . ASP A 1 85 ? -4.267 9.009 -3.817 1.00 88.94 85 ASP A N 1
ATOM 644 C CA . ASP A 1 85 ? -5.492 9.493 -4.430 1.00 88.94 85 ASP A CA 1
ATOM 645 C C . ASP A 1 85 ? -6.276 8.330 -5.046 1.00 88.94 85 ASP A C 1
ATOM 647 O O . ASP A 1 85 ? -5.739 7.527 -5.809 1.00 88.94 85 ASP A O 1
ATOM 651 N N . VAL A 1 86 ? -7.570 8.254 -4.733 1.00 81.81 86 VAL A N 1
ATOM 652 C CA . VAL A 1 86 ? -8.495 7.338 -5.406 1.00 81.81 86 VAL A CA 1
ATOM 653 C C . VAL A 1 86 ? -8.982 8.009 -6.684 1.00 81.81 86 VAL A C 1
ATOM 655 O O . VAL A 1 86 ? -9.586 9.084 -6.641 1.00 81.81 86 VAL A O 1
ATOM 658 N N . ILE A 1 87 ? -8.763 7.363 -7.826 1.00 74.62 87 ILE A N 1
ATOM 659 C CA . ILE A 1 87 ? -9.201 7.876 -9.124 1.00 74.62 87 ILE A CA 1
ATOM 660 C C . ILE A 1 87 ? -10.724 7.716 -9.217 1.00 74.62 87 ILE A C 1
ATOM 662 O O . ILE A 1 87 ? -11.248 6.611 -9.404 1.00 74.62 87 ILE A O 1
ATOM 666 N N . LEU A 1 88 ? -11.425 8.844 -9.061 1.00 58.25 88 LEU A N 1
ATOM 667 C CA . LEU A 1 88 ? -12.880 8.956 -8.882 1.00 58.25 88 LEU A CA 1
ATOM 668 C C . LEU A 1 88 ? -13.712 8.256 -9.965 1.00 58.25 88 LEU A C 1
ATOM 670 O O . LEU A 1 88 ? -14.751 7.689 -9.630 1.00 58.25 88 LEU A O 1
ATOM 674 N N . ASP A 1 89 ? -13.244 8.241 -11.215 1.00 57.66 89 ASP A N 1
ATOM 675 C CA . ASP A 1 89 ? -13.960 7.623 -12.342 1.00 57.66 89 ASP A CA 1
ATOM 676 C C . ASP A 1 89 ? -14.059 6.098 -12.219 1.00 57.66 89 ASP A C 1
ATOM 678 O O . ASP A 1 89 ? -15.010 5.488 -12.699 1.00 57.66 89 ASP A O 1
ATOM 682 N N . SER A 1 90 ? -13.101 5.478 -11.525 1.00 61.31 90 SER A N 1
ATOM 683 C CA . SER A 1 90 ? -13.091 4.031 -11.276 1.00 61.31 90 SER A CA 1
ATOM 684 C C . SER A 1 90 ? -13.484 3.664 -9.847 1.00 61.31 90 SER A C 1
ATOM 686 O O . SER A 1 90 ? -13.938 2.549 -9.608 1.00 61.31 90 SER A O 1
ATOM 688 N N . LYS A 1 91 ? -13.254 4.568 -8.880 1.00 63.84 91 LYS A N 1
ATOM 689 C CA . LYS A 1 91 ? -13.278 4.313 -7.424 1.00 63.84 91 LYS A CA 1
ATOM 690 C C . LYS A 1 91 ? -12.449 3.099 -6.965 1.00 63.84 91 LYS A C 1
ATOM 692 O O . LYS A 1 91 ? -12.564 2.701 -5.809 1.00 63.84 91 LYS A O 1
ATOM 697 N N . MET A 1 92 ? -11.633 2.519 -7.848 1.00 68.69 92 MET A N 1
ATOM 698 C CA . MET A 1 92 ? -10.889 1.277 -7.617 1.00 68.69 92 MET A CA 1
ATOM 699 C C . MET A 1 92 ? -9.411 1.389 -7.991 1.00 68.69 92 MET A C 1
ATOM 701 O O . MET A 1 92 ? -8.610 0.620 -7.473 1.00 68.69 92 MET A O 1
ATOM 705 N N . HIS A 1 93 ? -9.028 2.352 -8.832 1.00 77.19 93 HIS A N 1
ATOM 706 C CA . HIS A 1 93 ? -7.622 2.670 -9.051 1.00 77.19 93 HIS A CA 1
ATOM 707 C C . HIS A 1 93 ? -7.132 3.675 -8.009 1.00 77.19 93 HIS A C 1
ATOM 709 O O . HIS A 1 93 ? -7.824 4.646 -7.682 1.00 77.19 93 HIS A O 1
ATOM 715 N N . ILE A 1 94 ? -5.923 3.434 -7.516 1.00 84.31 94 ILE A N 1
ATOM 716 C CA . ILE A 1 94 ? -5.218 4.284 -6.563 1.00 84.31 94 ILE A CA 1
ATOM 717 C C . ILE A 1 94 ? -3.891 4.726 -7.166 1.00 84.31 94 ILE A C 1
ATOM 719 O O . ILE A 1 94 ? -3.183 3.932 -7.784 1.00 84.31 94 ILE A O 1
ATOM 723 N N . SER A 1 95 ? -3.572 6.003 -6.992 1.00 85.94 95 SER A N 1
ATOM 724 C CA . SER A 1 95 ? -2.344 6.619 -7.486 1.00 85.94 95 SER A CA 1
ATOM 725 C C . SER A 1 95 ? -1.698 7.469 -6.403 1.00 85.94 95 SER A C 1
ATOM 727 O O . SER A 1 95 ? -2.406 8.087 -5.614 1.00 85.94 95 SER A O 1
ATOM 729 N N . SER A 1 96 ? -0.375 7.551 -6.387 1.00 86.38 96 SER A N 1
ATOM 730 C CA . SER A 1 96 ? 0.379 8.431 -5.495 1.00 86.38 96 SER A CA 1
ATOM 731 C C . SER A 1 96 ? 1.083 9.522 -6.291 1.00 86.38 96 SER A C 1
ATOM 733 O O . SER A 1 96 ? 1.466 9.324 -7.448 1.00 86.38 96 SER A O 1
ATOM 735 N N . LYS A 1 97 ? 1.254 10.691 -5.671 1.00 85.69 97 LYS A N 1
ATOM 736 C CA . LYS A 1 97 ? 2.050 11.783 -6.229 1.00 85.69 97 LYS A CA 1
ATOM 737 C C . LYS A 1 97 ? 3.398 11.833 -5.522 1.00 85.69 97 LYS A C 1
ATOM 739 O O . LYS A 1 97 ? 3.478 12.184 -4.345 1.00 85.69 97 LYS A O 1
ATOM 744 N N . LEU A 1 98 ? 4.454 11.529 -6.267 1.00 83.50 98 LEU A N 1
ATOM 745 C CA . LEU A 1 98 ? 5.822 11.538 -5.765 1.00 83.50 98 LEU A CA 1
ATOM 746 C C . LEU A 1 98 ? 6.329 12.966 -5.527 1.00 83.50 98 LEU A C 1
ATOM 748 O O . LEU A 1 98 ? 5.811 13.941 -6.082 1.00 83.50 98 LEU A O 1
ATOM 752 N N . ALA A 1 99 ? 7.405 13.087 -4.745 1.00 81.38 99 ALA A N 1
ATOM 753 C CA . ALA A 1 99 ? 8.036 14.371 -4.433 1.00 81.38 99 ALA A CA 1
ATOM 754 C C . ALA A 1 99 ? 8.521 15.124 -5.688 1.00 81.38 99 ALA A C 1
ATOM 756 O O . ALA A 1 99 ? 8.471 16.351 -5.735 1.00 81.38 99 ALA A O 1
ATOM 757 N N . ASN A 1 100 ? 8.925 14.393 -6.732 1.00 80.00 100 ASN A N 1
ATOM 758 C CA . ASN A 1 100 ? 9.339 14.957 -8.020 1.00 80.00 100 ASN A CA 1
ATOM 759 C C . ASN A 1 100 ? 8.161 15.440 -8.900 1.00 80.00 100 ASN A C 1
ATOM 761 O O . ASN A 1 100 ? 8.378 15.905 -10.015 1.00 80.00 100 ASN A O 1
ATOM 765 N N . GLY A 1 101 ? 6.917 15.327 -8.420 1.00 82.31 101 GLY A N 1
ATOM 766 C CA . GLY A 1 101 ? 5.705 15.745 -9.124 1.00 82.31 101 GLY A CA 1
ATOM 767 C C . GLY A 1 101 ? 5.096 14.688 -10.049 1.00 82.31 101 GLY A C 1
ATOM 768 O O . GLY A 1 101 ? 3.976 14.897 -10.523 1.00 82.31 101 GLY A O 1
ATOM 769 N N . SER A 1 102 ? 5.779 13.563 -10.269 1.00 85.38 102 SER A N 1
ATOM 770 C CA . SER A 1 102 ? 5.272 12.441 -11.066 1.00 85.38 102 SER A CA 1
ATOM 771 C C . SER A 1 102 ? 4.122 11.737 -10.350 1.00 85.38 102 SER A C 1
ATOM 773 O O . SER A 1 102 ? 4.074 11.686 -9.120 1.00 85.38 102 SER A O 1
ATOM 775 N N . THR A 1 103 ? 3.192 11.185 -11.126 1.00 86.38 103 THR A N 1
ATOM 776 C CA . THR A 1 103 ? 2.103 10.348 -10.607 1.00 86.38 103 THR A CA 1
ATOM 777 C C . THR A 1 103 ? 2.433 8.891 -10.882 1.00 86.38 103 THR A C 1
ATOM 779 O O . THR A 1 103 ? 2.790 8.552 -12.009 1.00 86.38 103 THR A O 1
ATOM 782 N N . VAL A 1 104 ? 2.320 8.049 -9.861 1.00 86.56 104 VAL A N 1
ATOM 783 C CA . VAL A 1 104 ? 2.568 6.609 -9.948 1.00 86.56 104 VAL A CA 1
ATOM 784 C C . VAL A 1 104 ? 1.324 5.829 -9.565 1.00 86.56 104 VAL A C 1
ATOM 786 O O . VAL A 1 104 ? 0.528 6.277 -8.740 1.00 86.56 104 VAL A O 1
ATOM 789 N N . CYS A 1 105 ? 1.166 4.658 -10.167 1.00 86.38 105 CYS A N 1
ATOM 790 C CA . CYS A 1 105 ? 0.122 3.696 -9.843 1.00 86.38 105 CYS A CA 1
ATOM 791 C C . CYS A 1 105 ? 0.774 2.438 -9.270 1.00 86.38 105 CYS A C 1
ATOM 793 O O . CYS A 1 105 ? 1.946 2.179 -9.536 1.00 86.38 105 CYS A O 1
ATOM 795 N N . ILE A 1 106 ? 0.009 1.661 -8.509 1.00 85.12 106 ILE A N 1
ATOM 796 C CA . ILE A 1 106 ? 0.443 0.322 -8.104 1.00 85.12 106 ILE A CA 1
ATOM 797 C C . ILE A 1 106 ? 0.241 -0.605 -9.294 1.00 85.12 106 ILE A C 1
ATOM 799 O O . ILE A 1 106 ? -0.866 -0.669 -9.835 1.00 85.12 106 ILE A O 1
ATOM 803 N N . ASP A 1 107 ? 1.295 -1.313 -9.670 1.00 83.38 107 ASP A N 1
ATOM 804 C CA . ASP A 1 107 ? 1.261 -2.341 -10.700 1.00 83.38 107 ASP A CA 1
ATOM 805 C C . ASP A 1 107 ? 1.953 -3.604 -10.183 1.00 83.38 107 ASP A C 1
ATOM 807 O O . ASP A 1 107 ? 2.686 -3.565 -9.197 1.00 83.38 107 ASP A O 1
ATOM 811 N N . ILE A 1 108 ? 1.684 -4.734 -10.823 1.00 83.44 108 ILE A N 1
ATOM 812 C CA . ILE A 1 108 ? 2.307 -6.008 -10.490 1.00 83.44 108 ILE A CA 1
ATOM 813 C C . ILE A 1 108 ? 3.540 -6.243 -11.361 1.00 83.44 108 ILE A C 1
ATOM 815 O O . ILE A 1 108 ? 3.487 -6.158 -12.589 1.00 83.44 108 ILE A O 1
ATOM 819 N N . ASP A 1 109 ? 4.642 -6.653 -10.737 1.00 81.69 109 ASP A N 1
ATOM 820 C CA . ASP A 1 109 ? 5.752 -7.230 -11.483 1.00 81.69 109 ASP A CA 1
ATOM 821 C C . ASP A 1 109 ? 5.323 -8.579 -12.082 1.00 81.69 109 ASP A C 1
ATOM 823 O O . ASP A 1 109 ? 5.023 -9.555 -11.380 1.00 81.69 109 ASP A O 1
ATOM 827 N N . SER A 1 110 ? 5.302 -8.623 -13.415 1.00 73.94 110 SER A N 1
ATOM 828 C CA . SER A 1 110 ? 4.867 -9.785 -14.200 1.00 73.94 110 SER A CA 1
ATOM 829 C C . SER A 1 110 ? 5.678 -11.070 -13.965 1.00 73.94 110 SER A C 1
ATOM 831 O O . SER A 1 110 ? 5.193 -12.151 -14.298 1.00 73.94 110 SER A O 1
ATOM 833 N N . ASN A 1 111 ? 6.875 -10.985 -13.373 1.00 75.62 111 ASN A N 1
ATOM 834 C CA . ASN A 1 111 ? 7.753 -12.124 -13.108 1.00 75.62 111 ASN A CA 1
ATOM 835 C C . ASN A 1 111 ? 7.666 -12.619 -11.657 1.00 75.62 111 ASN A C 1
ATOM 837 O O . ASN A 1 111 ? 7.816 -13.817 -11.414 1.00 75.62 111 ASN A O 1
ATOM 841 N N . THR A 1 112 ? 7.446 -11.728 -10.685 1.00 75.88 112 THR A N 1
ATOM 842 C CA . THR A 1 112 ? 7.583 -12.045 -9.248 1.00 75.88 112 THR A CA 1
ATOM 843 C C . THR A 1 112 ? 6.283 -11.963 -8.451 1.00 75.88 112 THR A C 1
ATOM 845 O O . THR A 1 112 ? 6.273 -12.344 -7.277 1.00 75.88 112 THR A O 1
ATOM 848 N N . SER A 1 113 ? 5.179 -11.495 -9.050 1.00 78.62 113 SER A N 1
ATOM 849 C CA . SER A 1 113 ? 3.908 -11.241 -8.346 1.00 78.62 113 SER A CA 1
ATOM 850 C C . SER A 1 113 ? 4.037 -10.302 -7.136 1.00 78.62 113 SER A C 1
ATOM 852 O O . SER A 1 113 ? 3.205 -10.341 -6.222 1.00 78.62 113 SER A O 1
ATOM 854 N N . THR A 1 114 ? 5.094 -9.488 -7.109 1.00 83.94 114 THR A N 1
ATOM 855 C CA . THR A 1 114 ? 5.286 -8.405 -6.139 1.00 83.94 114 THR A CA 1
ATOM 856 C C . THR A 1 114 ? 4.649 -7.130 -6.663 1.00 83.94 114 THR A C 1
ATOM 858 O O . THR A 1 114 ? 4.545 -6.954 -7.877 1.00 83.94 114 THR A O 1
ATOM 861 N N . ILE A 1 115 ? 4.234 -6.266 -5.744 1.00 77.81 115 ILE A N 1
ATOM 862 C CA . ILE A 1 115 ? 3.698 -4.935 -6.048 1.00 77.81 115 ILE A CA 1
ATOM 863 C C . ILE A 1 115 ? 4.607 -3.835 -5.506 1.00 77.81 115 ILE A C 1
ATOM 865 O O . ILE A 1 115 ? 5.402 -4.142 -4.591 1.00 77.81 115 ILE A O 1
#

Foldseek 3Di:
DDDDDDDDPPPPFDFQADVVVRWTWDDPDQPDFIFTDHPVRTFGWDQDPQQAIAGPPDLWTWFDADAPDFIHIDNPCNDQRRHWDQPVVVSRWIWGQYPVRDIGTDDADPPGRGD

Organism: Nelumbo nucifera (NCBI:txid4432)

pLDDT: mean 82.06, std 13.19, range [38.84, 93.06]

Secondary structure (DSSP, 8-state):
----------PPPB--EETTTTEEEE---SSSPPEEE-GGGPPPEEE-TTSBEEETTSS-EEE--STTSPPEEES--SSGGGBEEE-TTTSS-EEEE-TTS-EEE----TTT-B-